Protein AF-A0A2V8EDY7-F1 (afdb_monomer_lite)

pLDDT: mean 78.3, std 18.88, range [42.44, 95.81]

Foldseek 3Di:
DDDCPDPDPDFDKDWPDWDADPQGWIKTWIAGPVVRDIWIATCGDGPRDPDPQNDHRHTDPPPPPPPVPVPDDDDDDDDD

Sequence (80 aa):
MLGYLSEDAMSLVRLLGFTTLGCGCVVGRYREVATNREITYVEEKGKTCSSHGHRRNHTIAAERPASSSPLGFTLASKAS

Secondary structure (DSSP, 8-state):
----TTTT----EEEEEEEE-TTS-EEEEEEETTT--EEEEEEE--TT---TT--TT-EE--------------------

Structure (mmCIF, N/CA/C/O backbone):
data_AF-A0A2V8EDY7-F1
#
_entry.id   AF-A0A2V8EDY7-F1
#
loop_
_atom_site.group_PDB
_atom_site.id
_atom_site.type_symbol
_atom_site.label_atom_id
_atom_site.label_alt_id
_atom_site.label_comp_id
_atom_site.label_asym_id
_atom_site.label_entity_id
_atom_site.label_seq_id
_atom_site.pdbx_PDB_ins_code
_atom_site.Cartn_x
_atom_site.Cartn_y
_atom_site.Cartn_z
_atom_site.occupancy
_atom_site.B_iso_or_equiv
_atom_site.auth_seq_id
_atom_site.auth_comp_id
_atom_site.auth_asym_id
_atom_site.auth_atom_id
_atom_site.pdbx_PDB_model_num
ATOM 1 N N . MET A 1 1 ? 7.399 13.863 40.002 1.00 46.47 1 MET A N 1
ATOM 2 C CA . MET A 1 1 ? 6.438 14.396 39.015 1.00 46.47 1 MET A CA 1
ATOM 3 C C . MET A 1 1 ? 6.487 13.460 37.819 1.00 46.47 1 MET A C 1
ATOM 5 O O . MET A 1 1 ? 7.557 13.275 37.260 1.00 46.47 1 MET A O 1
ATOM 9 N N . LEU A 1 2 ? 5.387 12.740 37.604 1.00 52.56 2 LEU A N 1
ATOM 10 C CA . LEU A 1 2 ? 5.240 11.550 36.759 1.00 52.56 2 LEU A CA 1
ATOM 11 C C . LEU A 1 2 ? 5.580 11.793 35.284 1.00 52.56 2 LEU A C 1
ATOM 13 O O . LEU A 1 2 ? 5.147 12.790 34.717 1.00 52.56 2 LEU A O 1
ATOM 17 N N . GLY A 1 3 ? 6.262 10.835 34.656 1.00 51.16 3 GLY A N 1
ATOM 18 C CA . GLY A 1 3 ? 6.527 10.866 33.219 1.00 51.16 3 GLY A CA 1
ATOM 19 C C . GLY A 1 3 ? 7.112 9.571 32.663 1.00 51.16 3 GLY A C 1
ATOM 20 O O . GLY A 1 3 ? 7.980 9.632 31.807 1.00 51.16 3 GLY A O 1
ATOM 21 N N . TYR A 1 4 ? 6.657 8.404 33.128 1.00 54.16 4 TYR A N 1
ATOM 22 C CA . TYR A 1 4 ? 6.971 7.102 32.513 1.00 54.16 4 TYR A CA 1
ATOM 23 C C . TYR A 1 4 ? 6.191 6.875 31.194 1.00 54.16 4 TYR A C 1
ATOM 25 O O . TYR A 1 4 ? 5.700 5.782 30.934 1.00 54.16 4 TYR A O 1
ATOM 33 N N . LEU A 1 5 ? 6.014 7.910 30.367 1.00 56.62 5 LEU A N 1
ATOM 34 C CA . LEU A 1 5 ? 5.554 7.745 28.985 1.00 56.62 5 LEU A CA 1
ATOM 35 C C . LEU A 1 5 ? 6.827 7.455 28.173 1.00 56.62 5 LEU A C 1
ATOM 37 O O . LEU A 1 5 ? 7.656 8.341 28.025 1.00 56.62 5 LEU A O 1
ATOM 41 N N . SER A 1 6 ? 7.100 6.270 27.643 1.00 58.09 6 SER A N 1
ATOM 42 C CA . SER A 1 6 ? 6.196 5.208 27.239 1.00 58.09 6 SER A CA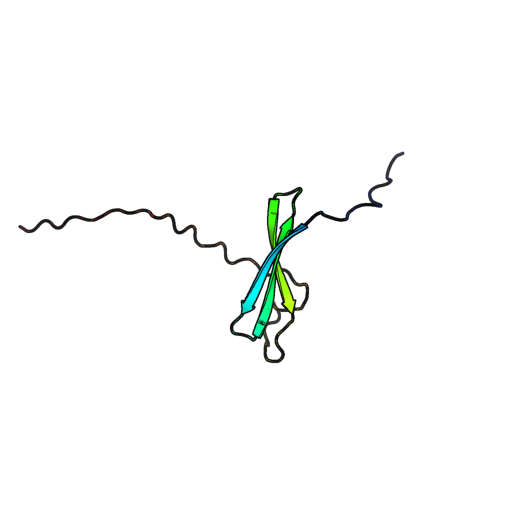 1
ATOM 43 C C . SER A 1 6 ? 7.037 3.956 26.977 1.00 58.09 6 SER A C 1
ATOM 45 O O . SER A 1 6 ? 7.639 3.842 25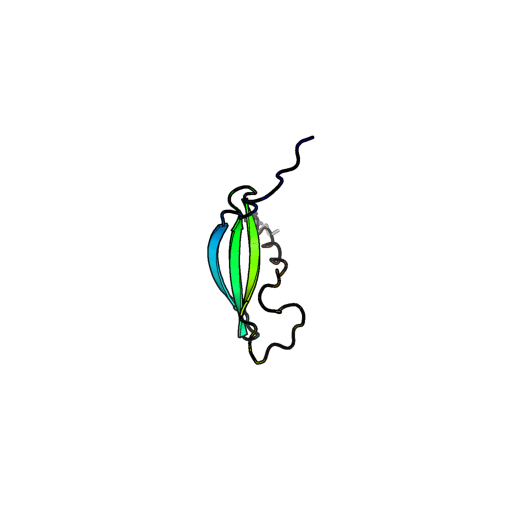.913 1.00 58.09 6 SER A O 1
ATOM 47 N N . GLU A 1 7 ? 7.081 3.017 27.919 1.00 56.81 7 GLU A N 1
ATOM 48 C CA . GLU A 1 7 ? 7.751 1.719 27.703 1.00 56.81 7 GLU A CA 1
ATOM 49 C C . GLU A 1 7 ? 6.897 0.760 26.834 1.00 56.81 7 GLU A C 1
ATOM 51 O O . GLU A 1 7 ? 7.354 -0.324 26.495 1.00 56.81 7 GLU A O 1
ATOM 56 N N . ASP A 1 8 ? 5.685 1.162 26.410 1.00 59.72 8 ASP A N 1
ATOM 57 C CA . ASP A 1 8 ? 4.758 0.335 25.613 1.00 59.72 8 ASP A CA 1
ATOM 58 C C . ASP A 1 8 ? 4.006 1.152 24.535 1.00 59.72 8 ASP A C 1
ATOM 60 O O . ASP A 1 8 ? 2.783 1.198 24.480 1.00 59.72 8 ASP A O 1
ATOM 64 N N . ALA A 1 9 ? 4.728 1.853 23.650 1.00 64.75 9 ALA A N 1
ATOM 65 C CA . ALA A 1 9 ? 4.116 2.502 22.473 1.00 64.75 9 ALA A CA 1
ATOM 66 C C . ALA A 1 9 ? 3.931 1.527 21.291 1.00 64.75 9 ALA A C 1
ATOM 68 O O . ALA A 1 9 ? 3.945 1.941 20.130 1.00 64.75 9 ALA A O 1
ATOM 69 N N . MET A 1 10 ? 3.827 0.222 21.548 1.00 68.50 10 MET A N 1
ATOM 70 C CA . MET A 1 10 ? 3.579 -0.747 20.485 1.00 68.50 10 MET A CA 1
ATOM 71 C C . MET A 1 10 ? 2.095 -0.709 20.123 1.00 68.50 10 MET A C 1
ATOM 73 O O . MET A 1 10 ? 1.230 -1.081 20.910 1.00 68.50 10 MET A O 1
ATOM 77 N N . SER A 1 11 ? 1.779 -0.230 18.919 1.00 78.38 11 SER A N 1
ATOM 78 C CA . SER A 1 11 ? 0.400 -0.216 18.442 1.00 78.38 11 SER A CA 1
ATOM 79 C C . SER A 1 11 ? -0.020 -1.610 17.970 1.00 78.38 11 SER A C 1
ATOM 81 O O . SER A 1 11 ? 0.649 -2.252 17.159 1.00 78.38 11 SER A O 1
ATOM 83 N N . LEU A 1 12 ? -1.164 -2.092 18.468 1.00 89.50 12 LEU A N 1
ATOM 84 C CA . LEU A 1 12 ? -1.779 -3.312 17.952 1.00 89.50 12 LEU A CA 1
ATOM 85 C C . LEU A 1 12 ? -2.316 -3.040 16.541 1.00 89.50 12 LEU A C 1
ATOM 87 O O . LEU A 1 12 ? -3.176 -2.175 16.335 1.00 89.50 12 LEU A O 1
ATOM 91 N N . VAL A 1 13 ? -1.828 -3.811 15.575 1.00 92.50 13 VAL A N 1
ATOM 92 C CA . VAL A 1 13 ? -2.203 -3.697 14.166 1.00 92.50 13 VAL A CA 1
ATOM 93 C C . VAL A 1 13 ? -2.849 -4.981 13.665 1.00 92.50 13 VAL A C 1
ATOM 95 O O . VAL A 1 13 ? -2.478 -6.087 14.052 1.00 92.50 13 VAL A O 1
ATOM 98 N N . ARG A 1 14 ? -3.814 -4.836 12.757 1.00 95.06 14 ARG A N 1
ATOM 99 C CA . ARG A 1 14 ? -4.374 -5.940 11.978 1.00 95.06 14 ARG A CA 1
ATOM 100 C C . ARG A 1 14 ? -3.926 -5.807 10.532 1.00 95.06 14 ARG A C 1
ATOM 102 O O . ARG A 1 14 ? -4.297 -4.840 9.871 1.00 95.06 14 ARG A O 1
ATOM 109 N N . LEU A 1 15 ? -3.180 -6.788 10.031 1.00 95.25 15 LEU A N 1
ATOM 110 C CA . LEU A 1 15 ? -2.861 -6.880 8.607 1.00 95.25 15 LEU A CA 1
ATOM 111 C C . LEU A 1 15 ? -4.145 -7.111 7.800 1.00 95.25 15 LEU A C 1
ATOM 113 O O . LEU A 1 15 ? -4.972 -7.954 8.151 1.00 95.25 15 LEU A O 1
ATOM 117 N N . LEU A 1 16 ? -4.311 -6.330 6.735 1.00 94.69 16 LEU A N 1
ATOM 118 C CA . LEU A 1 16 ? -5.460 -6.388 5.830 1.00 94.69 16 LEU A CA 1
ATOM 119 C C . LEU A 1 16 ? -5.113 -7.095 4.520 1.00 94.69 16 LEU A C 1
ATOM 121 O O . LEU A 1 16 ? -5.980 -7.711 3.910 1.00 94.69 16 LEU A O 1
ATOM 125 N N . GLY A 1 17 ? -3.852 -7.020 4.093 1.00 95.75 17 GLY A N 1
ATOM 126 C CA . GLY A 1 17 ? -3.368 -7.723 2.914 1.00 95.75 17 GLY A CA 1
ATOM 127 C C . GLY A 1 17 ? -2.191 -7.027 2.249 1.00 95.75 17 GLY A C 1
ATOM 128 O O . GLY A 1 17 ? -1.694 -6.003 2.725 1.00 95.75 17 GLY A O 1
ATOM 129 N N . PHE A 1 18 ? -1.781 -7.597 1.121 1.00 95.62 18 PHE A N 1
ATOM 130 C CA . PHE A 1 18 ? -0.683 -7.109 0.298 1.00 95.62 18 PHE A CA 1
ATOM 131 C C . PHE A 1 18 ? -1.127 -7.007 -1.161 1.00 95.62 18 PHE A C 1
ATOM 133 O O . PHE A 1 18 ? -2.036 -7.710 -1.607 1.00 95.62 18 PHE A O 1
ATOM 140 N N . THR A 1 19 ? -0.511 -6.111 -1.923 1.00 94.19 19 THR A N 1
ATOM 141 C CA . THR A 1 19 ? -0.751 -5.968 -3.363 1.00 94.19 19 THR A CA 1
ATOM 142 C C . THR A 1 19 ? 0.534 -5.532 -4.045 1.00 94.19 19 THR A C 1
ATOM 144 O O . THR A 1 19 ? 1.304 -4.758 -3.484 1.00 94.19 19 THR A O 1
ATOM 147 N N . THR A 1 20 ? 0.764 -5.996 -5.267 1.00 95.19 20 THR A N 1
ATOM 148 C CA . THR A 1 20 ? 1.901 -5.554 -6.079 1.00 95.19 20 THR 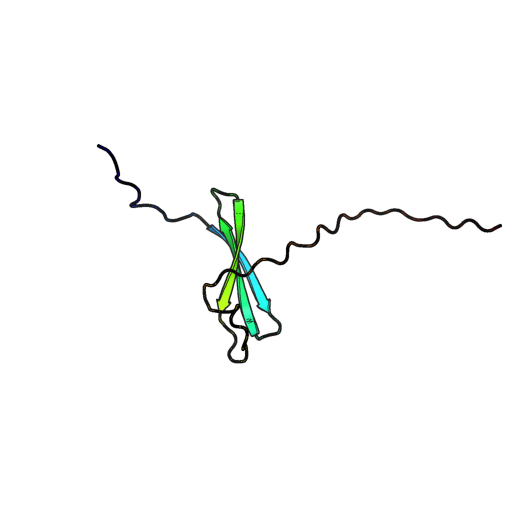A CA 1
ATOM 149 C C . THR A 1 20 ? 1.451 -4.454 -7.034 1.00 95.19 20 THR A C 1
ATOM 151 O O . THR A 1 20 ? 0.470 -4.612 -7.757 1.00 95.19 20 THR A O 1
ATOM 154 N N . LEU A 1 21 ? 2.154 -3.324 -7.036 1.00 92.06 21 LEU A N 1
ATOM 155 C CA . LEU A 1 21 ? 1.920 -2.218 -7.964 1.00 92.06 21 LEU A CA 1
ATOM 156 C C . LEU A 1 21 ? 2.488 -2.542 -9.353 1.00 92.06 21 LEU A C 1
ATOM 158 O O . LEU A 1 21 ? 3.437 -3.313 -9.477 1.00 92.06 21 LEU A O 1
ATOM 162 N N . GLY A 1 22 ? 2.009 -1.857 -10.397 1.00 91.12 22 GLY A N 1
ATOM 163 C CA . GLY A 1 22 ? 2.522 -2.024 -11.769 1.00 91.12 22 GLY A CA 1
ATOM 164 C C . GLY A 1 22 ? 4.018 -1.708 -11.944 1.00 91.12 22 GLY A C 1
ATOM 165 O O . GLY A 1 22 ? 4.643 -2.176 -12.886 1.00 91.12 22 GLY A O 1
ATOM 166 N N . CYS A 1 23 ? 4.621 -0.964 -11.010 1.00 92.19 23 CYS A N 1
ATOM 167 C CA . CYS A 1 23 ? 6.067 -0.711 -10.968 1.00 92.19 23 CYS A CA 1
ATOM 168 C C . CYS A 1 23 ? 6.886 -1.815 -10.265 1.00 92.19 23 CYS A C 1
ATOM 170 O O . CYS A 1 23 ? 8.098 -1.673 -10.117 1.00 92.19 23 CYS A O 1
ATOM 172 N N . GLY A 1 24 ? 6.239 -2.884 -9.790 1.00 93.25 24 GLY A N 1
ATOM 173 C CA . GLY A 1 24 ? 6.877 -4.009 -9.104 1.00 93.25 24 GLY A CA 1
ATOM 174 C C . GLY A 1 24 ? 7.094 -3.826 -7.599 1.00 93.25 24 GLY A C 1
ATOM 175 O O . GLY A 1 24 ? 7.710 -4.687 -6.982 1.00 93.25 24 GLY A O 1
ATOM 176 N N . CYS A 1 25 ? 6.623 -2.733 -6.990 1.00 95.69 25 CYS A N 1
ATOM 177 C CA . CYS A 1 25 ? 6.651 -2.577 -5.531 1.00 95.69 25 CYS A CA 1
ATOM 178 C C . CYS A 1 25 ? 5.538 -3.385 -4.865 1.00 95.69 25 CYS A C 1
ATOM 180 O O . CYS A 1 25 ? 4.397 -3.353 -5.326 1.00 95.69 25 CYS A O 1
ATOM 182 N N . VAL A 1 26 ? 5.850 -4.030 -3.745 1.00 95.81 26 VAL A N 1
ATOM 183 C CA . VAL A 1 26 ? 4.861 -4.674 -2.878 1.00 95.81 26 VAL A CA 1
ATOM 184 C C . VAL A 1 26 ? 4.399 -3.653 -1.850 1.00 95.81 26 VAL A C 1
ATOM 186 O O . VAL A 1 26 ? 5.216 -3.054 -1.151 1.00 95.81 26 VAL A O 1
ATOM 189 N N . VAL A 1 27 ? 3.089 -3.449 -1.756 1.00 95.56 27 VAL A N 1
ATOM 190 C CA . VAL A 1 27 ? 2.464 -2.600 -0.742 1.00 95.56 27 VAL A CA 1
ATOM 191 C C . VAL A 1 27 ? 1.682 -3.452 0.246 1.00 95.56 27 VAL A C 1
ATOM 193 O O . VAL A 1 27 ? 0.934 -4.344 -0.152 1.00 95.56 27 VAL A O 1
ATOM 196 N N . GLY A 1 28 ? 1.864 -3.178 1.533 1.00 95.38 28 GLY A N 1
ATOM 197 C CA . GLY A 1 28 ? 1.095 -3.761 2.625 1.00 95.38 28 GLY A CA 1
ATOM 198 C C . GLY A 1 28 ? 0.016 -2.797 3.107 1.00 95.38 28 GLY A C 1
ATOM 199 O O . GLY A 1 28 ? 0.165 -1.575 3.018 1.00 95.38 28 GLY A O 1
ATOM 200 N N . ARG A 1 29 ? -1.082 -3.347 3.629 1.00 95.38 29 ARG A N 1
ATOM 201 C CA . ARG A 1 29 ? -2.134 -2.589 4.313 1.00 95.38 29 ARG A CA 1
ATOM 202 C C . ARG A 1 29 ? -2.340 -3.140 5.710 1.00 95.38 29 ARG A C 1
ATOM 204 O O . ARG A 1 29 ? -2.512 -4.348 5.881 1.00 95.38 29 ARG A O 1
ATOM 211 N N . TYR A 1 30 ? -2.379 -2.254 6.693 1.00 94.12 30 TYR A N 1
ATOM 212 C CA . TYR A 1 30 ? -2.747 -2.597 8.058 1.00 94.12 30 TYR A CA 1
ATOM 213 C C . TYR A 1 30 ? -3.744 -1.595 8.620 1.00 94.12 30 TYR A C 1
ATOM 215 O O . TYR A 1 30 ? -3.825 -0.453 8.175 1.00 94.12 30 TYR A O 1
ATOM 223 N N . ARG A 1 31 ? -4.503 -2.036 9.617 1.00 93.88 31 ARG A N 1
ATOM 224 C CA . ARG A 1 31 ? -5.376 -1.185 10.414 1.00 93.88 31 ARG A CA 1
ATOM 225 C C . ARG A 1 31 ? -4.868 -1.129 11.839 1.00 93.88 31 ARG A C 1
ATOM 227 O O . ARG A 1 31 ? -4.728 -2.168 12.482 1.00 93.88 31 ARG A O 1
ATOM 234 N N . GLU A 1 32 ? -4.635 0.072 12.334 1.00 93.12 32 GLU A N 1
ATOM 235 C CA . GLU A 1 32 ? -4.390 0.315 13.750 1.00 93.12 32 GLU A CA 1
ATOM 236 C C . GLU A 1 32 ? -5.686 0.070 14.525 1.00 93.12 32 GLU A C 1
ATOM 238 O O . GLU A 1 32 ? -6.735 0.626 14.197 1.00 93.12 32 GLU A O 1
ATOM 243 N N . VAL A 1 33 ? -5.652 -0.794 15.539 1.00 90.06 33 VAL A N 1
ATOM 244 C CA . VAL A 1 33 ? -6.885 -1.221 16.219 1.00 90.06 33 VAL A CA 1
ATOM 245 C C . VAL A 1 33 ? -7.419 -0.150 17.165 1.00 90.06 33 VAL A C 1
ATOM 247 O O . VAL A 1 33 ? -8.630 0.039 17.228 1.00 90.06 33 VAL A O 1
ATOM 250 N N . ALA A 1 34 ? -6.536 0.599 17.829 1.00 88.94 34 ALA A N 1
ATOM 251 C CA . ALA A 1 34 ? -6.931 1.662 18.754 1.00 88.94 34 ALA A CA 1
ATOM 252 C C . ALA A 1 34 ? -7.580 2.866 18.047 1.00 88.94 34 ALA A C 1
ATOM 254 O O . ALA A 1 34 ? -8.537 3.441 18.554 1.00 88.94 34 ALA A O 1
ATOM 255 N N . THR A 1 35 ? -7.074 3.243 16.870 1.00 87.56 35 THR A N 1
ATOM 256 C CA . THR A 1 35 ? -7.524 4.430 16.118 1.00 87.56 35 THR A CA 1
ATOM 257 C C . THR A 1 35 ? -8.457 4.084 14.957 1.00 87.56 35 THR A C 1
ATOM 259 O O . THR A 1 35 ? -8.982 4.983 14.304 1.00 87.56 35 THR A O 1
ATOM 262 N N . ASN A 1 36 ? -8.635 2.790 14.665 1.00 88.00 36 ASN A N 1
ATOM 263 C CA . ASN A 1 36 ? -9.282 2.267 13.458 1.00 88.00 36 ASN A CA 1
ATOM 264 C C . ASN A 1 36 ? -8.669 2.781 12.140 1.00 88.00 36 ASN A C 1
ATOM 266 O O . ASN A 1 36 ? -9.255 2.620 11.072 1.00 88.00 36 ASN A O 1
ATOM 270 N N . ARG A 1 37 ? -7.480 3.385 12.187 1.00 89.00 37 ARG A N 1
ATOM 271 C CA . ARG A 1 37 ? -6.860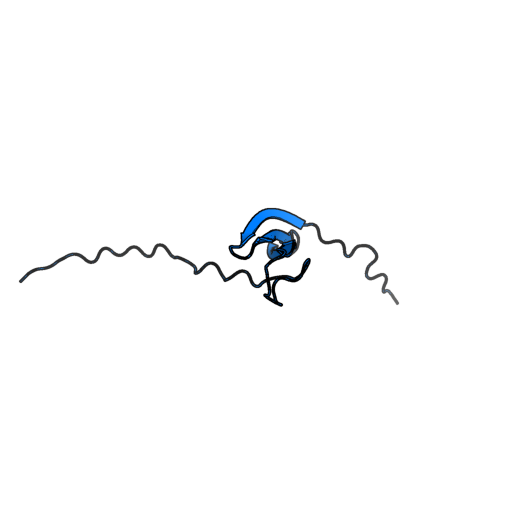 4.017 11.028 1.00 89.00 37 ARG A CA 1
ATOM 272 C C . ARG A 1 37 ? -6.248 2.971 10.109 1.00 89.00 37 ARG A C 1
ATOM 274 O O . ARG A 1 37 ? -5.447 2.147 10.543 1.00 89.00 37 ARG A O 1
ATOM 281 N N . GLU A 1 38 ? -6.584 3.041 8.828 1.00 92.88 38 GLU A N 1
ATOM 282 C CA . GLU A 1 38 ? -5.949 2.225 7.797 1.00 92.88 38 GLU A CA 1
ATOM 283 C C . GLU A 1 38 ? -4.700 2.918 7.257 1.00 92.88 38 GLU A C 1
ATOM 285 O O . GLU A 1 38 ? -4.717 4.095 6.888 1.00 92.88 38 GLU A O 1
ATOM 290 N N . ILE A 1 39 ? -3.608 2.166 7.202 1.00 91.50 39 ILE A N 1
ATOM 291 C CA . ILE A 1 39 ? -2.322 2.608 6.687 1.00 91.50 39 ILE A CA 1
ATOM 292 C C . ILE A 1 39 ? -1.923 1.691 5.540 1.00 91.50 39 ILE A C 1
ATOM 294 O O . ILE A 1 39 ? -1.962 0.465 5.652 1.00 91.50 39 ILE A O 1
ATOM 298 N N . THR A 1 40 ? -1.512 2.306 4.436 1.00 93.75 40 THR A N 1
ATOM 299 C CA . THR A 1 40 ? -0.868 1.617 3.318 1.00 93.75 40 THR A CA 1
ATOM 300 C C . THR A 1 40 ? 0.590 2.037 3.270 1.00 93.75 40 THR A C 1
ATOM 302 O O . THR A 1 40 ? 0.908 3.220 3.406 1.00 93.75 40 THR A O 1
ATOM 305 N N . TYR A 1 41 ? 1.482 1.077 3.082 1.00 93.81 41 TYR A N 1
ATOM 306 C CA . TYR A 1 41 ? 2.916 1.322 3.077 1.00 93.81 41 TYR A CA 1
ATOM 307 C C . TYR A 1 41 ? 3.618 0.404 2.083 1.00 93.81 41 TYR A C 1
ATOM 309 O O . TYR A 1 41 ? 3.077 -0.622 1.677 1.00 93.81 41 TYR A O 1
ATOM 317 N N . VAL A 1 42 ? 4.821 0.783 1.663 1.00 95.69 42 VAL A N 1
ATOM 318 C CA . VAL A 1 42 ? 5.641 -0.064 0.793 1.00 95.69 42 VAL A CA 1
ATOM 319 C C . VAL A 1 42 ? 6.361 -1.107 1.635 1.00 95.69 42 VAL A C 1
ATOM 321 O O . VAL A 1 42 ? 7.257 -0.770 2.407 1.00 95.69 42 VAL A O 1
ATOM 324 N N . GLU A 1 43 ? 6.003 -2.369 1.445 1.00 95.81 43 GLU A N 1
ATOM 325 C CA . GLU A 1 43 ? 6.678 -3.505 2.070 1.00 95.81 43 GLU A CA 1
ATOM 326 C C . GLU A 1 43 ? 8.008 -3.794 1.361 1.00 95.81 43 GLU A C 1
ATOM 328 O O . GLU A 1 43 ? 9.058 -3.897 1.995 1.00 95.81 43 GLU A O 1
ATOM 333 N N . GLU A 1 44 ? 7.994 -3.806 0.026 1.00 95.81 44 GLU A N 1
ATOM 334 C CA . GLU A 1 44 ? 9.182 -4.045 -0.794 1.00 95.81 44 GLU A CA 1
ATOM 335 C C . GLU A 1 44 ? 9.235 -3.087 -1.986 1.00 95.81 44 GLU A C 1
ATOM 337 O O . GLU A 1 44 ? 8.253 -2.901 -2.709 1.00 95.81 44 GLU A O 1
ATOM 342 N N . LYS A 1 45 ? 10.407 -2.481 -2.216 1.00 94.62 45 LYS A N 1
ATOM 343 C CA . LYS A 1 45 ? 10.640 -1.636 -3.389 1.00 94.62 45 LYS A CA 1
ATOM 344 C C . LYS A 1 45 ? 11.045 -2.505 -4.579 1.00 94.62 45 LYS A C 1
ATOM 346 O O . LYS A 1 45 ? 12.072 -3.177 -4.530 1.00 94.62 45 LYS A O 1
ATOM 351 N N . GLY A 1 46 ? 10.286 -2.416 -5.669 1.00 93.50 46 GLY A N 1
ATOM 352 C CA . GLY A 1 46 ? 10.610 -3.092 -6.921 1.00 93.50 46 GLY A CA 1
ATOM 353 C C . GLY A 1 46 ? 11.953 -2.626 -7.486 1.00 93.50 46 GLY A C 1
ATOM 354 O O . GLY A 1 46 ? 12.267 -1.434 -7.468 1.00 93.50 46 GLY A O 1
ATOM 355 N N . LYS A 1 47 ? 12.737 -3.562 -8.031 1.00 92.94 47 LYS A N 1
ATOM 35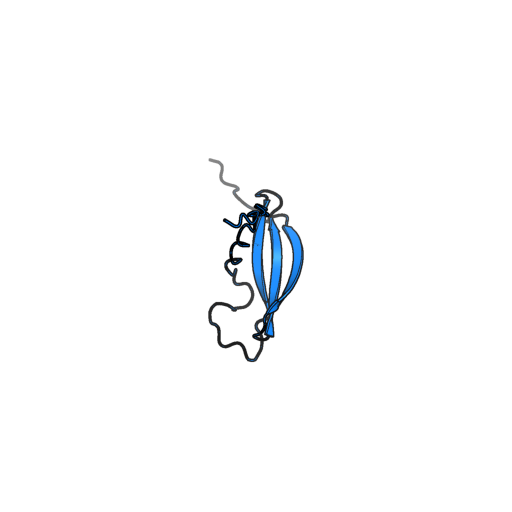6 C CA . LYS A 1 47 ? 14.093 -3.306 -8.560 1.00 92.94 47 LYS A CA 1
ATOM 357 C C . LYS A 1 47 ? 14.126 -2.248 -9.665 1.00 92.94 47 LYS A C 1
ATOM 359 O O . LYS A 1 47 ? 15.097 -1.512 -9.783 1.00 92.94 47 LYS A O 1
ATOM 364 N N . THR A 1 48 ? 13.064 -2.174 -10.462 1.00 92.62 48 THR A N 1
ATOM 365 C CA . THR A 1 48 ? 12.916 -1.232 -11.579 1.00 92.62 48 THR A CA 1
ATOM 366 C C . THR A 1 48 ? 12.153 0.037 -11.194 1.00 92.62 48 THR A C 1
ATOM 368 O O . THR A 1 48 ? 11.997 0.935 -12.019 1.00 92.62 48 THR A O 1
ATOM 371 N N . CYS A 1 49 ? 11.674 0.152 -9.949 1.00 93.56 49 CYS A N 1
ATOM 372 C CA . CYS A 1 49 ? 10.894 1.303 -9.519 1.00 93.56 49 CYS A CA 1
ATOM 373 C C . CYS A 1 49 ? 11.799 2.512 -9.229 1.00 93.56 49 CYS A C 1
ATOM 375 O O . CYS A 1 49 ? 12.559 2.533 -8.256 1.00 93.56 49 CYS A O 1
ATOM 377 N N . SER A 1 50 ? 11.668 3.564 -10.036 1.00 92.31 50 SER A N 1
ATOM 378 C CA . SER A 1 50 ? 12.364 4.845 -9.845 1.00 92.31 50 SER A CA 1
ATOM 379 C C . SER A 1 50 ? 11.597 5.841 -8.966 1.00 92.31 50 SER A C 1
ATOM 381 O O . SER A 1 50 ? 12.151 6.874 -8.597 1.00 92.31 50 SER A O 1
ATOM 383 N N . SER A 1 51 ? 10.351 5.535 -8.576 1.00 89.75 51 SER A N 1
ATOM 384 C CA . SER A 1 51 ? 9.550 6.420 -7.722 1.00 89.75 51 SER A CA 1
ATOM 385 C C . SER A 1 51 ? 10.206 6.603 -6.353 1.00 89.75 51 SER A C 1
ATOM 387 O O . SER A 1 51 ? 10.433 5.637 -5.617 1.00 89.75 51 SER A O 1
ATOM 389 N N . HIS A 1 52 ? 10.476 7.859 -5.991 1.00 87.94 52 HIS A N 1
ATOM 390 C CA . HIS A 1 52 ? 11.005 8.220 -4.675 1.00 87.94 52 HIS A CA 1
ATOM 391 C C . HIS A 1 52 ? 9.986 7.948 -3.555 1.00 87.94 52 HIS A C 1
ATOM 393 O O . HIS A 1 52 ? 10.363 7.594 -2.440 1.00 87.94 52 HIS A O 1
ATOM 399 N N . GLY A 1 53 ? 8.687 8.035 -3.871 1.00 86.81 53 GLY A N 1
ATOM 400 C CA . GLY A 1 53 ? 7.603 7.753 -2.928 1.00 86.81 53 GLY A CA 1
ATOM 401 C C . GLY A 1 53 ? 7.481 6.275 -2.549 1.00 86.81 53 GLY A C 1
ATOM 402 O O . GLY A 1 53 ? 6.925 5.963 -1.503 1.00 86.81 53 GLY A O 1
ATOM 403 N N . HIS A 1 54 ? 8.040 5.352 -3.341 1.00 91.44 54 HIS A N 1
ATOM 404 C CA . HIS A 1 54 ? 7.991 3.915 -3.055 1.00 91.44 54 HIS A CA 1
ATOM 405 C C . HIS A 1 54 ? 9.237 3.409 -2.319 1.00 91.44 54 HIS A C 1
ATOM 407 O O . HIS A 1 54 ? 9.837 2.399 -2.688 1.00 91.44 54 HIS A O 1
ATOM 413 N N . ARG A 1 55 ? 9.674 4.125 -1.282 1.00 92.75 55 ARG A N 1
ATOM 414 C CA . ARG A 1 55 ? 10.747 3.642 -0.406 1.00 92.75 55 ARG A CA 1
ATOM 415 C C . ARG A 1 55 ? 10.180 2.609 0.567 1.00 92.75 55 ARG A C 1
ATOM 417 O O . ARG A 1 55 ? 9.104 2.817 1.113 1.00 92.75 55 ARG A O 1
ATOM 424 N N . ARG A 1 56 ? 10.909 1.517 0.816 1.00 92.12 56 ARG A N 1
ATOM 425 C CA . ARG A 1 56 ? 10.516 0.501 1.806 1.00 92.12 56 ARG A CA 1
ATOM 426 C C . ARG A 1 56 ? 10.210 1.150 3.162 1.00 92.12 56 ARG A C 1
ATOM 428 O O . ARG A 1 56 ? 10.933 2.045 3.603 1.00 92.12 56 ARG A O 1
ATOM 435 N N . ASN A 1 57 ? 9.149 0.667 3.797 1.00 90.81 57 ASN A N 1
ATOM 436 C CA . ASN A 1 57 ? 8.567 1.165 5.038 1.00 90.81 57 ASN A CA 1
ATOM 437 C C . ASN A 1 57 ? 8.020 2.604 4.970 1.00 90.81 57 ASN A C 1
ATOM 439 O O . ASN A 1 57 ? 7.762 3.221 6.000 1.00 90.81 57 ASN A O 1
ATOM 443 N N . HIS A 1 58 ? 7.868 3.177 3.773 1.00 91.56 58 HIS A N 1
ATOM 444 C CA . HIS A 1 58 ? 7.245 4.484 3.616 1.00 91.56 58 HIS A CA 1
ATOM 445 C C . HIS A 1 58 ? 5.741 4.325 3.423 1.00 91.56 58 HIS A C 1
ATOM 447 O O . HIS A 1 58 ? 5.295 3.502 2.619 1.00 91.56 58 HIS A O 1
ATOM 453 N N . THR A 1 59 ? 4.963 5.109 4.166 1.00 91.81 59 THR A N 1
ATOM 454 C CA . THR A 1 59 ? 3.524 5.193 3.962 1.00 91.81 59 THR A CA 1
ATOM 455 C C . THR A 1 59 ? 3.249 5.885 2.637 1.00 91.81 59 THR A C 1
ATOM 457 O O . THR A 1 59 ? 3.830 6.921 2.319 1.00 91.81 59 THR A O 1
ATOM 460 N N . ILE A 1 60 ? 2.356 5.294 1.857 1.00 87.62 60 ILE A N 1
AT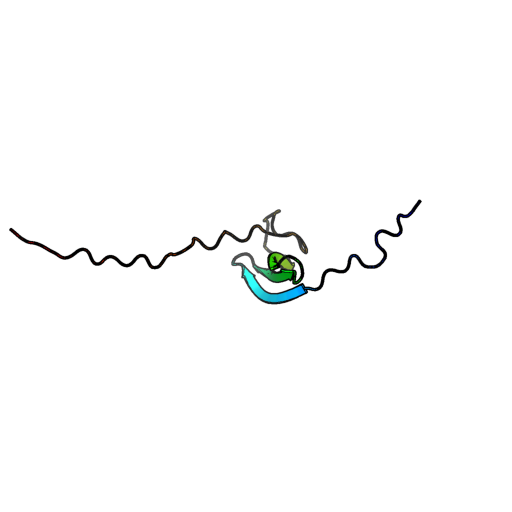OM 461 C CA . ILE A 1 60 ? 1.831 5.925 0.655 1.00 87.62 60 ILE A CA 1
ATOM 462 C C . ILE A 1 60 ? 0.426 6.392 0.983 1.00 87.62 60 ILE A C 1
ATOM 464 O O . ILE A 1 60 ? -0.310 5.712 1.704 1.00 87.62 60 ILE A O 1
ATOM 468 N N . ALA A 1 61 ? 0.054 7.572 0.491 1.00 75.81 61 ALA A N 1
ATOM 469 C CA . ALA A 1 61 ? -1.336 7.974 0.558 1.00 75.81 61 ALA A CA 1
ATOM 470 C C . ALA A 1 61 ? -2.137 6.876 -0.144 1.00 75.81 61 ALA A C 1
ATOM 472 O O . ALA A 1 61 ? -1.920 6.611 -1.327 1.00 75.81 61 ALA A O 1
ATOM 473 N N . ALA A 1 62 ? -3.022 6.203 0.595 1.00 59.88 62 ALA A N 1
ATOM 474 C CA . ALA A 1 62 ? -4.094 5.486 -0.057 1.00 59.88 62 ALA A CA 1
ATOM 475 C C . ALA A 1 62 ? -4.800 6.555 -0.888 1.00 59.88 62 ALA A C 1
ATOM 477 O O . ALA A 1 62 ? -5.308 7.525 -0.316 1.00 59.88 62 ALA A O 1
ATOM 478 N N . GLU A 1 63 ? -4.754 6.443 -2.218 1.00 49.00 63 GLU A N 1
ATOM 479 C CA . GLU A 1 63 ? -5.727 7.136 -3.049 1.00 49.00 63 GLU A CA 1
ATOM 480 C C . GLU A 1 63 ? -7.061 6.850 -2.378 1.00 49.00 63 GLU A C 1
ATOM 482 O O . GLU A 1 63 ? -7.442 5.684 -2.234 1.00 49.00 63 GLU A O 1
ATOM 487 N N . ARG A 1 64 ? -7.668 7.901 -1.811 1.00 45.34 64 ARG A N 1
ATOM 488 C CA . ARG A 1 64 ? -8.978 7.829 -1.171 1.00 45.34 64 ARG A CA 1
ATOM 489 C C . ARG A 1 64 ? -9.802 6.998 -2.145 1.00 45.34 64 ARG A C 1
ATOM 491 O O . ARG A 1 64 ? -9.886 7.450 -3.291 1.00 45.34 64 ARG A O 1
ATOM 498 N N . PRO A 1 65 ? -10.321 5.804 -1.786 1.00 42.44 65 PRO A N 1
ATOM 499 C CA . PRO A 1 65 ? -11.213 5.123 -2.700 1.00 42.44 65 PRO A CA 1
ATOM 500 C C . PRO A 1 65 ? -12.269 6.172 -2.992 1.00 42.44 65 PRO A C 1
ATOM 502 O O . PRO A 1 65 ? -12.896 6.680 -2.056 1.00 42.44 65 PRO A O 1
ATOM 505 N N . ALA A 1 66 ? -12.331 6.633 -4.247 1.00 43.97 66 ALA A N 1
ATOM 506 C CA . ALA A 1 66 ? -13.384 7.530 -4.659 1.00 43.97 66 ALA A CA 1
ATOM 507 C C . ALA A 1 66 ? -14.632 6.837 -4.146 1.00 43.97 66 ALA A C 1
ATOM 509 O O . ALA A 1 66 ? -14.842 5.662 -4.466 1.00 43.97 66 ALA A O 1
ATOM 510 N N . SER A 1 67 ? -15.334 7.498 -3.225 1.00 45.91 67 SER A N 1
ATOM 511 C CA . SER A 1 67 ? -16.578 6.996 -2.678 1.00 45.91 67 SER A CA 1
ATOM 512 C C . SER A 1 67 ? -17.485 6.873 -3.890 1.00 45.91 67 SER A C 1
ATOM 514 O O . SER A 1 67 ? -18.133 7.835 -4.298 1.00 45.91 67 SER A O 1
ATOM 516 N N . SER A 1 68 ? -17.442 5.716 -4.543 1.00 50.75 68 SER A N 1
ATOM 517 C CA . SER A 1 68 ? -18.359 5.314 -5.584 1.00 50.75 68 SER A CA 1
ATOM 518 C C . SER A 1 68 ? -19.623 4.996 -4.818 1.00 50.75 68 SER A C 1
ATOM 520 O O . SER A 1 68 ? -19.959 3.854 -4.533 1.00 50.75 68 SER A O 1
ATOM 522 N N . SER A 1 69 ? -20.282 6.074 -4.389 1.00 49.84 69 SER A N 1
ATOM 523 C CA . SER A 1 69 ? -21.685 6.033 -4.044 1.00 49.84 69 SER A CA 1
ATOM 524 C C . SER A 1 69 ? -22.371 5.393 -5.245 1.00 49.84 69 SER A C 1
ATOM 526 O O . SER A 1 69 ? -22.254 5.942 -6.346 1.00 49.84 69 SER A O 1
ATOM 528 N N . PRO A 1 70 ? -23.061 4.252 -5.093 1.00 51.84 70 PRO A N 1
ATOM 529 C CA . PRO A 1 70 ? -23.913 3.740 -6.144 1.00 51.84 70 PRO A CA 1
ATOM 530 C C . PRO A 1 70 ? -25.167 4.619 -6.157 1.00 51.84 70 PRO A C 1
ATOM 532 O O . PRO A 1 70 ? -26.238 4.218 -5.714 1.00 51.84 70 PRO A O 1
ATOM 535 N N . LEU A 1 71 ? -25.033 5.866 -6.610 1.00 53.31 71 LEU A N 1
ATOM 536 C CA . LEU A 1 71 ? -26.178 6.700 -6.946 1.00 53.31 71 LEU A CA 1
ATOM 537 C C . LEU A 1 71 ? -26.663 6.231 -8.310 1.00 53.31 71 LEU A C 1
ATOM 539 O O . LEU A 1 71 ? -26.306 6.766 -9.357 1.00 53.31 71 LEU A O 1
ATOM 543 N N . GLY A 1 72 ? -27.462 5.168 -8.269 1.00 57.28 72 GLY A N 1
ATOM 544 C CA . GLY A 1 72 ? -28.392 4.881 -9.336 1.00 57.28 72 GLY A CA 1
ATOM 545 C C . GLY A 1 72 ? -29.331 6.068 -9.503 1.00 57.28 72 GLY A C 1
ATOM 546 O O . GLY A 1 72 ? -29.933 6.510 -8.535 1.00 57.28 72 GLY A O 1
ATOM 547 N N . PHE A 1 73 ? -29.464 6.550 -10.732 1.00 55.38 73 PHE A N 1
ATOM 548 C CA . PHE A 1 73 ? -30.704 7.125 -11.234 1.00 55.38 73 PHE A CA 1
ATOM 549 C C . PHE A 1 73 ? -30.792 6.796 -12.722 1.00 55.38 73 PHE A C 1
ATOM 551 O O . PHE A 1 73 ? -30.032 7.284 -13.554 1.00 55.38 73 PHE A O 1
ATOM 558 N N . THR A 1 74 ? -31.721 5.900 -13.035 1.00 59.62 74 THR A N 1
ATOM 559 C CA . THR A 1 74 ? -32.221 5.619 -14.376 1.00 59.62 74 THR A CA 1
ATOM 560 C C . THR A 1 74 ? -32.872 6.884 -14.932 1.00 59.62 74 THR A C 1
ATOM 562 O O . THR A 1 74 ? -33.927 7.289 -14.441 1.00 59.62 74 THR A O 1
ATOM 565 N N . LEU A 1 75 ? -32.277 7.514 -15.947 1.00 59.44 75 LEU A N 1
ATOM 566 C CA . LEU A 1 75 ? -32.951 8.586 -16.675 1.00 59.44 75 LEU A CA 1
ATOM 567 C C . LEU A 1 75 ? -33.792 7.967 -17.795 1.00 59.44 75 LEU A C 1
ATOM 569 O O . LEU A 1 75 ? -33.270 7.483 -18.798 1.00 59.44 75 LEU A O 1
ATOM 573 N N . ALA A 1 76 ? -35.102 7.936 -17.561 1.00 61.16 76 ALA A N 1
ATOM 574 C CA . ALA A 1 76 ? -36.109 7.447 -18.487 1.00 61.16 76 ALA A CA 1
ATOM 575 C C . ALA A 1 76 ? -36.159 8.295 -19.768 1.00 61.16 76 ALA A C 1
ATOM 577 O O . ALA A 1 76 ? -36.177 9.525 -19.723 1.00 61.16 76 ALA A O 1
ATOM 578 N N . SER A 1 77 ? -36.227 7.614 -20.911 1.00 58.53 77 SER A N 1
ATOM 579 C CA . SER A 1 77 ? -36.510 8.207 -22.214 1.00 58.53 77 SER A CA 1
ATOM 580 C C . SER A 1 77 ? -37.909 8.824 -22.241 1.00 58.53 77 SER A C 1
ATOM 582 O O . SER A 1 77 ? -38.883 8.172 -21.866 1.00 58.53 77 SER A O 1
ATOM 584 N N . LYS A 1 78 ? -38.035 10.036 -22.786 1.00 57.97 78 LYS A N 1
ATOM 585 C CA . LYS A 1 78 ? -39.307 10.506 -23.340 1.00 57.97 78 LYS A CA 1
ATOM 586 C C . LYS A 1 78 ? -39.075 11.172 -24.692 1.00 57.97 78 LYS A C 1
ATOM 588 O O . LYS A 1 78 ? -38.435 12.214 -24.778 1.00 57.97 78 LYS A O 1
ATOM 593 N N . ALA A 1 79 ? -39.615 10.521 -25.718 1.00 46.34 79 ALA A N 1
ATOM 594 C CA . ALA A 1 79 ? -39.821 11.052 -27.055 1.00 46.34 79 ALA A CA 1
ATOM 595 C C . ALA A 1 79 ? -40.982 12.059 -27.060 1.00 46.34 79 ALA A C 1
ATOM 597 O O . ALA A 1 79 ? -41.977 11.857 -26.355 1.00 46.34 79 ALA A O 1
ATOM 598 N N . SER A 1 80 ? -40.859 13.105 -27.877 1.00 52.81 80 SER A N 1
ATOM 599 C CA . SER A 1 80 ? -41.982 13.788 -28.520 1.00 52.81 80 SER A CA 1
ATOM 600 C C . SER A 1 80 ? -41.520 14.482 -29.788 1.00 52.81 80 SER A C 1
ATOM 602 O O . SER A 1 80 ? -40.337 14.880 -29.835 1.00 52.81 80 SER A O 1
#

Radius of gyration: 20.71 Å; chains: 1; bounding box: 56×22×68 Å